Protein AF-A0A9E3WT61-F1 (afdb_monomer)

Foldseek 3Di:
DDDDDDDDPDDDDDPPPDPFDDDLVNVLVQCLVQVQAKKKKKDKDADDPDAAAIEIEGCYDDDADDPRDGYDYDHSVLSNLLSVLCSVVCVSVQWDAPPPPPDADNIFIKIWIDGDPDTTIHTLDDALSSLVSLVSSLVSDDDPNNVSSCSNSVVCVVVNVVRVVVVVVVVD

Radius of gyration: 21.81 Å; Cα contacts (8 Å, |Δi|>4): 245; chains: 1; bounding box: 85×55×49 Å

Solvent-accessible surface area (backbone atoms only — not comparable to full-atom values): 10005 Å² total; per-residue (Å²): 134,82,90,79,90,88,80,84,86,73,87,80,82,87,81,74,86,64,96,78,75,78,49,32,70,54,51,46,49,47,36,62,76,24,44,69,55,26,35,40,37,40,40,73,44,56,88,69,98,61,91,68,53,26,42,36,41,22,44,40,93,62,72,76,57,58,94,51,42,41,47,38,65,42,54,69,72,51,50,51,44,45,48,53,47,36,48,74,72,43,47,49,61,68,31,38,57,63,90,68,76,90,76,79,63,72,50,26,36,37,44,34,41,35,16,75,92,48,49,32,32,26,79,51,43,77,50,66,69,30,51,52,51,50,52,57,56,44,72,55,43,57,71,71,53,26,54,55,46,49,55,42,54,56,73,42,44,72,58,50,56,51,47,56,50,52,55,56,65,74,75,111

pLDDT: mean 88.63, std 17.7, range [32.97, 98.69]

Structure (mmCIF, N/CA/C/O backbone):
data_AF-A0A9E3WT61-F1
#
_entry.id   AF-A0A9E3WT61-F1
#
loop_
_atom_site.group_PDB
_atom_site.id
_atom_site.type_symbol
_atom_site.label_atom_id
_atom_site.label_alt_id
_atom_site.label_comp_id
_atom_site.label_asym_id
_atom_site.label_entity_id
_atom_site.label_seq_id
_atom_site.pdbx_PDB_ins_code
_atom_site.Cartn_x
_atom_site.Cartn_y
_atom_site.Cartn_z
_atom_site.occupancy
_atom_site.B_iso_or_equiv
_atom_site.auth_seq_id
_atom_site.auth_comp_id
_atom_site.auth_asym_id
_atom_site.auth_atom_id
_atom_site.pdbx_PDB_model_num
ATOM 1 N N . MET A 1 1 ? -64.331 -40.122 -18.447 1.00 37.78 1 MET A N 1
ATOM 2 C CA . MET A 1 1 ? -63.471 -40.690 -19.507 1.00 37.78 1 MET A CA 1
ATOM 3 C C . MET A 1 1 ? -62.287 -39.765 -19.715 1.00 37.78 1 MET A C 1
ATOM 5 O O . MET A 1 1 ? -62.522 -38.612 -20.029 1.00 37.78 1 MET A O 1
ATOM 9 N N . LYS A 1 2 ? -61.081 -40.326 -19.546 1.00 41.12 2 LYS A N 1
ATOM 10 C CA . LYS A 1 2 ? -59.752 -39.891 -20.022 1.00 41.12 2 LYS A CA 1
ATOM 11 C C . LYS A 1 2 ? -59.193 -38.568 -19.427 1.00 41.12 2 LYS A C 1
ATOM 13 O O . LYS A 1 2 ? -59.781 -37.524 -19.646 1.00 41.12 2 LYS A O 1
ATOM 18 N N . THR A 1 3 ? -58.199 -38.584 -18.514 1.00 38.03 3 THR A N 1
ATOM 19 C CA . THR A 1 3 ? -56.734 -38.806 -18.751 1.00 38.03 3 THR A CA 1
ATOM 20 C C . THR A 1 3 ? -56.167 -37.586 -19.514 1.00 38.03 3 THR A C 1
ATOM 22 O O . THR A 1 3 ? -56.676 -37.318 -20.589 1.00 38.03 3 THR A O 1
ATOM 25 N N . THR A 1 4 ? -55.171 -36.783 -19.114 1.00 40.88 4 THR A N 1
ATOM 26 C CA . THR A 1 4 ? -54.132 -36.840 -18.072 1.00 40.88 4 THR A CA 1
ATOM 27 C C . THR A 1 4 ? -53.401 -35.484 -17.985 1.00 40.88 4 THR A C 1
ATOM 29 O O . THR A 1 4 ? -53.456 -34.694 -18.919 1.00 40.88 4 THR A O 1
ATOM 32 N N . ALA A 1 5 ? -52.741 -35.284 -16.839 1.00 45.12 5 ALA A N 1
ATOM 33 C CA . ALA A 1 5 ? -51.695 -34.336 -16.426 1.00 45.12 5 ALA A CA 1
ATOM 34 C C . ALA A 1 5 ? -50.646 -33.849 -17.462 1.00 45.12 5 ALA A C 1
ATOM 36 O O . ALA A 1 5 ? -50.596 -34.345 -18.582 1.00 45.12 5 ALA A O 1
ATOM 37 N N . ILE A 1 6 ? -49.720 -33.004 -16.950 1.00 44.56 6 ILE A N 1
ATOM 38 C CA . ILE A 1 6 ? -48.340 -32.652 -17.396 1.00 44.56 6 ILE A CA 1
ATOM 39 C C . ILE A 1 6 ? -48.239 -31.144 -17.755 1.00 44.56 6 ILE A C 1
ATOM 41 O O . ILE A 1 6 ? -49.022 -30.664 -18.556 1.00 44.56 6 ILE A O 1
ATOM 45 N N . ALA A 1 7 ? -47.350 -30.297 -17.218 1.00 45.50 7 ALA A N 1
ATOM 46 C CA . ALA A 1 7 ? -46.146 -30.488 -16.412 1.00 45.50 7 ALA A CA 1
ATOM 47 C C . ALA A 1 7 ? -45.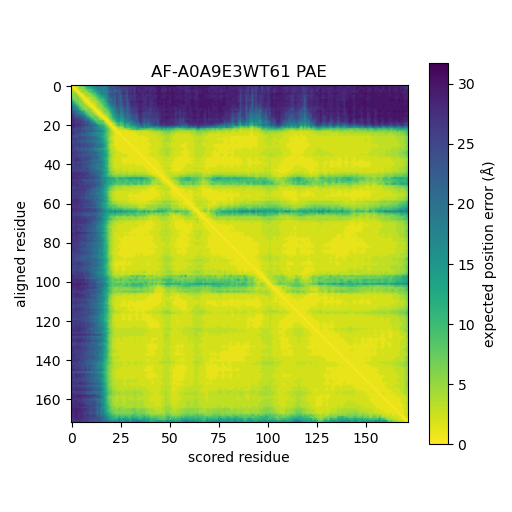972 -29.351 -15.386 1.00 45.50 7 ALA A C 1
ATOM 49 O O . ALA A 1 7 ? -46.018 -28.169 -15.720 1.00 45.50 7 ALA A O 1
ATOM 50 N N . VAL A 1 8 ? -45.667 -29.744 -14.152 1.00 42.84 8 VAL A N 1
ATOM 51 C CA . VAL A 1 8 ? -44.898 -28.958 -13.184 1.00 42.84 8 VAL A CA 1
ATOM 52 C C . VAL A 1 8 ? -43.466 -28.882 -13.716 1.00 42.84 8 VAL A C 1
ATOM 54 O O . VAL A 1 8 ? -42.810 -29.918 -13.827 1.00 42.84 8 VAL A O 1
ATOM 57 N N . LEU A 1 9 ? -42.976 -27.690 -14.072 1.00 42.56 9 LEU A N 1
ATOM 58 C CA . LEU A 1 9 ? -41.564 -27.509 -14.414 1.00 42.56 9 LEU A CA 1
ATOM 59 C C . LEU A 1 9 ? -40.746 -27.358 -13.124 1.00 42.56 9 LEU A C 1
ATOM 61 O O . LEU A 1 9 ? -40.615 -26.291 -12.534 1.00 42.56 9 LEU A O 1
ATOM 65 N N . VAL A 1 10 ? -40.297 -28.528 -12.691 1.00 42.53 10 VAL A N 1
ATOM 66 C CA . VAL A 1 10 ? -39.182 -28.884 -11.814 1.00 42.53 10 VAL A CA 1
ATOM 67 C C . VAL A 1 10 ? -38.116 -27.786 -11.631 1.00 42.53 10 VAL A C 1
ATOM 69 O O . VAL A 1 10 ? -37.464 -27.358 -12.581 1.00 42.53 10 VAL A O 1
ATOM 72 N N . LEU A 1 11 ? -37.909 -27.410 -10.358 1.00 46.44 11 LEU A N 1
ATOM 73 C CA . LEU A 1 11 ? -36.628 -26.971 -9.788 1.00 46.44 11 LEU A CA 1
ATOM 74 C C . LEU A 1 11 ? -35.473 -27.810 -10.352 1.00 46.44 11 LEU A C 1
ATOM 76 O O . LEU A 1 11 ? -35.574 -29.022 -10.253 1.00 46.44 11 LEU A O 1
ATOM 80 N N . LEU A 1 12 ? -34.333 -27.224 -10.726 1.00 37.91 12 LEU A N 1
ATOM 81 C CA . LEU A 1 12 ? -33.020 -27.665 -10.219 1.00 37.91 12 LEU A CA 1
ATOM 82 C C . LEU A 1 12 ? -31.875 -26.798 -10.780 1.00 37.91 12 LEU A C 1
ATOM 84 O O . LEU A 1 12 ? -31.750 -26.615 -11.983 1.00 37.91 12 LEU A O 1
ATOM 88 N N . LEU A 1 13 ? -30.991 -26.398 -9.859 1.00 40.00 13 LEU A N 1
ATOM 89 C CA . LEU A 1 13 ? -29.548 -26.186 -10.037 1.00 40.00 13 LEU A CA 1
ATOM 90 C C . LEU A 1 13 ? -29.062 -25.027 -10.920 1.00 40.00 13 LEU A C 1
ATOM 92 O O . LEU A 1 13 ? -28.782 -25.188 -12.098 1.00 40.00 13 LEU A O 1
ATOM 96 N N . CYS A 1 14 ? -28.693 -23.944 -10.238 1.00 32.97 14 CYS A N 1
ATOM 97 C CA . CYS A 1 14 ? -27.291 -23.516 -10.236 1.00 32.97 14 CYS A CA 1
ATOM 98 C C . CYS A 1 14 ? -26.859 -23.239 -8.787 1.00 32.97 14 CYS A C 1
ATOM 100 O O . CYS A 1 14 ? -26.552 -22.113 -8.413 1.00 32.97 14 CYS A O 1
ATOM 102 N N . VAL A 1 15 ? -26.836 -24.279 -7.944 1.00 45.62 15 VAL A N 1
ATOM 103 C CA . VAL A 1 15 ? -25.903 -24.279 -6.807 1.00 45.62 15 VAL A CA 1
ATOM 104 C C . VAL A 1 15 ? -24.564 -24.709 -7.387 1.00 45.62 15 VAL A C 1
ATOM 106 O O . VAL A 1 15 ? -24.197 -25.881 -7.360 1.00 45.62 15 VAL A O 1
ATOM 109 N N . ALA A 1 16 ? -23.867 -23.749 -7.989 1.00 43.09 16 ALA A N 1
ATOM 110 C CA . ALA A 1 16 ? -22.437 -23.869 -8.181 1.00 43.09 16 ALA A CA 1
ATOM 111 C C . ALA A 1 16 ? -21.805 -23.632 -6.808 1.00 43.09 16 ALA A C 1
ATOM 113 O O . ALA A 1 16 ? -21.719 -22.504 -6.324 1.00 43.09 16 ALA A O 1
ATOM 114 N N . ALA A 1 17 ? -21.422 -24.714 -6.141 1.00 46.66 17 ALA A N 1
ATOM 115 C CA . ALA A 1 17 ? -20.498 -24.627 -5.029 1.00 46.66 17 ALA A CA 1
ATOM 116 C C . ALA A 1 17 ? -19.156 -24.104 -5.568 1.00 46.66 17 ALA A C 1
ATOM 118 O O . ALA A 1 17 ? -18.384 -24.860 -6.150 1.00 46.66 17 ALA A O 1
ATOM 119 N N . ALA A 1 18 ? -18.888 -22.812 -5.381 1.00 38.34 18 ALA A N 1
ATOM 120 C CA . ALA A 1 18 ? -17.564 -22.232 -5.551 1.00 38.34 18 ALA A CA 1
ATOM 121 C C . ALA A 1 18 ? -17.079 -21.745 -4.185 1.00 38.34 18 ALA A C 1
ATOM 123 O O . ALA A 1 18 ? -17.350 -20.627 -3.753 1.00 38.34 18 ALA A O 1
ATOM 124 N N . TRP A 1 19 ? -16.344 -22.594 -3.472 1.00 46.91 19 TRP A N 1
ATOM 125 C CA . TRP A 1 19 ? -15.408 -22.098 -2.469 1.00 46.91 19 TRP A CA 1
ATOM 126 C C . TRP A 1 19 ? -14.288 -21.362 -3.220 1.00 46.91 19 TRP A C 1
ATOM 128 O O . TRP A 1 19 ? -13.284 -21.976 -3.569 1.00 46.91 19 TRP A O 1
ATOM 138 N N . GLY A 1 20 ? -14.465 -20.073 -3.532 1.00 48.91 20 GLY A N 1
ATOM 139 C CA . GLY A 1 20 ? -13.476 -19.362 -4.353 1.00 48.91 20 GLY A CA 1
ATOM 140 C C . GLY A 1 20 ? -13.680 -17.868 -4.597 1.00 48.91 20 GLY A C 1
ATOM 141 O O . GLY A 1 20 ? -12.711 -17.135 -4.436 1.00 48.91 20 GLY A O 1
ATOM 142 N N . ASP A 1 21 ? -14.892 -17.399 -4.902 1.00 57.12 21 ASP A N 1
ATOM 143 C CA . ASP A 1 21 ? -15.065 -16.081 -5.540 1.00 57.12 21 ASP A CA 1
ATOM 144 C C . ASP A 1 21 ? -15.961 -15.129 -4.737 1.00 57.12 21 ASP A C 1
ATOM 146 O O . ASP A 1 21 ? -17.101 -14.848 -5.105 1.00 57.12 21 ASP A O 1
ATOM 150 N N . GLU A 1 22 ? -15.450 -14.589 -3.628 1.00 76.44 22 GLU A N 1
ATOM 151 C CA . GLU A 1 22 ? -16.021 -13.334 -3.125 1.00 76.44 22 GLU A CA 1
ATOM 152 C C . GLU A 1 22 ? -15.725 -12.229 -4.140 1.00 76.44 22 GLU A C 1
ATOM 154 O O . GLU A 1 22 ? -14.551 -11.950 -4.405 1.00 76.44 22 GLU A O 1
ATOM 159 N N . SER A 1 23 ? -16.771 -11.606 -4.691 1.00 87.38 23 SER A N 1
ATOM 160 C CA . SER A 1 23 ? -16.625 -10.502 -5.647 1.00 87.38 23 SER A CA 1
ATOM 161 C C . SER A 1 23 ? -15.947 -9.287 -5.003 1.00 87.38 23 SER A C 1
ATOM 163 O O . SER A 1 23 ? -16.043 -9.103 -3.783 1.00 87.38 23 SER A O 1
ATOM 165 N N . ALA A 1 24 ? -15.308 -8.408 -5.790 1.00 89.81 24 ALA A N 1
ATOM 166 C CA . ALA A 1 24 ? -14.735 -7.171 -5.246 1.00 89.81 24 ALA A CA 1
ATOM 167 C C . ALA A 1 24 ? -15.739 -6.352 -4.428 1.00 89.81 24 ALA A C 1
ATOM 169 O O . ALA A 1 24 ? -15.368 -5.815 -3.388 1.00 89.81 24 ALA A O 1
ATOM 170 N N . ASP A 1 25 ? -17.014 -6.313 -4.822 1.00 92.69 25 ASP A N 1
ATOM 171 C CA . ASP A 1 25 ? -18.061 -5.628 -4.056 1.00 92.69 25 ASP A CA 1
ATOM 172 C C . ASP A 1 25 ? -18.265 -6.232 -2.663 1.00 92.69 25 ASP A C 1
ATOM 174 O O . ASP A 1 25 ? -18.459 -5.505 -1.686 1.00 92.69 25 ASP A O 1
ATOM 178 N N . GLN A 1 26 ? -18.233 -7.564 -2.547 1.00 94.56 26 GLN A N 1
ATOM 179 C CA . GLN A 1 26 ? -18.330 -8.243 -1.254 1.00 94.56 26 GLN A CA 1
ATOM 180 C C . GLN A 1 26 ? -17.107 -7.942 -0.390 1.00 94.56 26 GLN A C 1
ATOM 182 O O . GLN A 1 26 ? -17.272 -7.547 0.765 1.00 94.56 26 GLN A O 1
ATOM 187 N N . ARG A 1 27 ? -15.903 -8.017 -0.967 1.00 96.38 27 ARG A N 1
ATOM 188 C CA . ARG A 1 27 ? -14.653 -7.680 -0.270 1.00 96.38 27 ARG A CA 1
ATOM 189 C C . ARG A 1 27 ? -14.647 -6.222 0.187 1.00 96.38 27 ARG A C 1
ATOM 191 O O . ARG A 1 27 ? -14.370 -5.938 1.346 1.00 96.38 27 ARG A O 1
ATOM 198 N N . ALA A 1 28 ? -15.042 -5.290 -0.676 1.00 97.56 28 ALA A N 1
ATOM 199 C CA . ALA A 1 28 ? -15.114 -3.871 -0.345 1.00 97.56 28 ALA A CA 1
ATOM 200 C C . ALA A 1 28 ? -16.149 -3.592 0.758 1.00 97.56 28 ALA A C 1
ATOM 202 O O . ALA A 1 28 ? -15.917 -2.752 1.626 1.00 97.56 28 ALA A O 1
ATOM 203 N N . ARG A 1 29 ? -17.296 -4.288 0.760 1.00 97.69 29 ARG A N 1
ATOM 204 C CA . ARG A 1 29 ? -18.264 -4.216 1.870 1.00 97.69 29 ARG A CA 1
ATOM 205 C C . ARG A 1 29 ? -17.675 -4.760 3.172 1.00 97.69 29 ARG A C 1
ATOM 207 O O . ARG A 1 29 ? -17.838 -4.112 4.201 1.00 97.69 29 ARG A O 1
ATOM 214 N N . ALA A 1 30 ? -16.963 -5.887 3.128 1.00 97.00 30 ALA A N 1
ATOM 215 C CA . ALA A 1 30 ? -16.306 -6.468 4.298 1.00 97.00 30 ALA A CA 1
ATOM 216 C C . ALA A 1 30 ? -15.226 -5.538 4.880 1.00 97.00 30 ALA A C 1
ATOM 218 O O . ALA A 1 30 ? -15.173 -5.357 6.097 1.00 97.00 30 ALA A O 1
ATOM 219 N N . LEU A 1 31 ? -14.433 -4.879 4.026 1.00 98.19 31 LEU A N 1
ATOM 220 C CA . LEU A 1 31 ? -13.458 -3.868 4.451 1.00 98.19 31 LEU A CA 1
ATOM 221 C C . LEU A 1 31 ? -14.138 -2.682 5.145 1.00 98.19 31 LEU A C 1
ATOM 223 O O . LEU A 1 31 ? -13.717 -2.291 6.228 1.00 98.19 31 LEU A O 1
ATOM 227 N N . ARG A 1 32 ? -15.220 -2.136 4.566 1.00 98.50 32 ARG A N 1
ATOM 228 C CA . ARG A 1 32 ? -15.965 -1.016 5.175 1.00 98.50 32 ARG A CA 1
ATOM 229 C C . ARG A 1 32 ? -16.618 -1.408 6.502 1.00 98.50 32 ARG A C 1
ATOM 231 O O . ARG A 1 32 ? -16.597 -0.620 7.440 1.00 98.50 32 ARG A O 1
ATOM 238 N N . ALA A 1 33 ? -17.149 -2.626 6.608 1.00 98.19 33 ALA A N 1
ATOM 239 C CA . ALA A 1 33 ? -17.726 -3.137 7.853 1.00 98.19 33 ALA A CA 1
ATOM 240 C C . ALA A 1 33 ? -16.684 -3.279 8.978 1.00 98.19 33 ALA A C 1
ATOM 242 O O . ALA A 1 33 ? -17.026 -3.157 10.151 1.00 98.19 33 ALA A O 1
ATOM 243 N N . ASN A 1 34 ? -15.413 -3.488 8.621 1.00 98.19 34 ASN A N 1
ATOM 244 C CA . ASN A 1 34 ? -14.304 -3.689 9.553 1.00 98.19 34 ASN A CA 1
ATOM 245 C C . ASN A 1 34 ? -13.262 -2.558 9.491 1.00 98.19 34 ASN A C 1
ATOM 247 O O . ASN A 1 34 ? -12.095 -2.773 9.828 1.00 98.19 34 ASN A O 1
ATOM 251 N N . VAL A 1 35 ? -13.680 -1.345 9.104 1.00 98.31 35 VAL A N 1
ATOM 252 C CA . VAL A 1 35 ? -12.797 -0.199 8.805 1.00 98.31 35 VAL A CA 1
ATOM 253 C C . VAL A 1 35 ? -11.803 0.122 9.927 1.00 98.31 35 VAL A C 1
ATOM 255 O O . VAL A 1 35 ? -10.665 0.488 9.665 1.00 98.31 35 VAL A O 1
ATOM 258 N N . LYS A 1 36 ? -12.189 -0.098 11.189 1.00 97.94 36 LYS A N 1
ATOM 259 C CA . LYS A 1 36 ? -11.346 0.163 12.369 1.00 97.94 36 LYS A CA 1
ATOM 260 C C . LYS A 1 36 ? -10.157 -0.786 12.509 1.00 97.94 36 LYS A C 1
ATOM 262 O O . LYS A 1 36 ? -9.195 -0.439 13.173 1.00 97.94 36 LYS A O 1
ATOM 267 N N . THR A 1 37 ? -10.236 -1.961 11.891 1.00 98.31 37 THR A N 1
ATOM 268 C CA . THR A 1 37 ? -9.168 -2.977 11.865 1.00 98.31 37 THR A CA 1
ATOM 269 C C . THR A 1 37 ? -8.423 -2.987 10.531 1.00 98.31 37 THR A C 1
ATOM 271 O O . THR A 1 37 ? -7.635 -3.891 10.263 1.00 98.31 37 THR A O 1
ATOM 274 N N . PHE A 1 38 ? -8.704 -2.009 9.664 1.00 98.69 38 PHE A N 1
ATOM 275 C CA . PHE A 1 38 ? -8.129 -1.958 8.333 1.00 98.69 38 PHE A CA 1
ATOM 276 C C . PHE A 1 38 ? -6.609 -1.820 8.387 1.00 98.69 38 PHE A C 1
ATOM 278 O O . PHE A 1 38 ? -6.062 -0.971 9.101 1.00 98.69 38 PHE A O 1
ATOM 285 N N . ARG A 1 39 ? -5.941 -2.605 7.544 1.00 98.62 39 ARG A N 1
ATOM 286 C CA . ARG A 1 39 ? -4.520 -2.491 7.259 1.00 98.62 39 ARG A CA 1
ATOM 287 C C . ARG A 1 39 ? -4.245 -2.700 5.776 1.00 98.62 39 ARG A C 1
ATOM 289 O O . ARG A 1 39 ? -4.770 -3.625 5.162 1.00 98.62 39 ARG A O 1
ATOM 296 N N . LEU A 1 40 ? -3.372 -1.863 5.227 1.00 98.69 40 LEU A N 1
ATOM 297 C CA . LEU A 1 40 ? -2.792 -2.017 3.897 1.00 98.69 40 LEU A CA 1
ATOM 298 C C . LEU A 1 40 ? -1.275 -2.109 4.030 1.00 98.69 40 LEU A C 1
ATOM 300 O O . LEU A 1 40 ? -0.660 -1.253 4.662 1.00 98.69 40 LEU A O 1
ATOM 304 N N . GLU A 1 41 ? -0.673 -3.125 3.426 1.00 98.38 41 GLU A N 1
ATOM 305 C CA . GLU A 1 41 ? 0.774 -3.335 3.401 1.00 98.38 41 GLU A CA 1
ATOM 306 C C . GLU A 1 41 ? 1.272 -3.386 1.956 1.00 98.38 41 GLU A C 1
ATOM 308 O O . GLU A 1 41 ? 0.753 -4.135 1.130 1.00 98.38 41 GLU A O 1
ATOM 313 N N . LEU A 1 42 ? 2.304 -2.599 1.665 1.00 98.31 42 LEU A N 1
ATOM 314 C CA . LEU A 1 42 ? 3.100 -2.666 0.449 1.00 98.31 42 LEU A CA 1
ATOM 315 C C . LEU A 1 42 ? 4.492 -3.163 0.808 1.00 98.31 42 LEU A C 1
ATOM 317 O O . LEU A 1 42 ? 5.238 -2.476 1.511 1.00 98.31 42 LEU A O 1
ATOM 321 N N . ALA A 1 43 ? 4.847 -4.339 0.305 1.00 96.62 43 ALA A N 1
ATOM 322 C CA . ALA A 1 43 ? 6.140 -4.957 0.564 1.00 96.62 43 ALA A CA 1
ATOM 323 C C . ALA A 1 43 ? 6.814 -5.372 -0.742 1.00 96.62 43 ALA A C 1
ATOM 325 O O . ALA A 1 43 ? 6.203 -6.031 -1.584 1.00 96.62 43 ALA A O 1
ATOM 326 N N . TYR A 1 44 ? 8.081 -4.989 -0.904 1.00 96.06 44 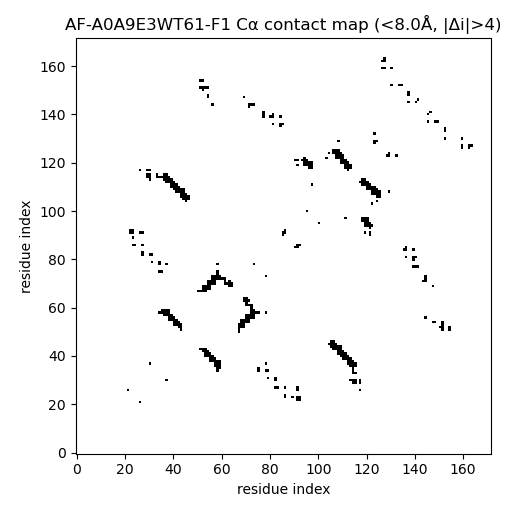TYR A N 1
ATOM 327 C CA . TYR A 1 44 ? 8.899 -5.475 -2.009 1.00 96.06 44 TYR A CA 1
ATOM 328 C C . TYR A 1 44 ? 9.294 -6.933 -1.768 1.00 96.06 44 TYR A C 1
ATOM 330 O O . TYR A 1 44 ? 9.721 -7.303 -0.672 1.00 96.06 44 TYR A O 1
ATOM 338 N N . HIS A 1 45 ? 9.192 -7.737 -2.817 1.00 94.31 45 HIS A N 1
ATOM 339 C CA . HIS A 1 45 ? 9.678 -9.101 -2.882 1.00 94.31 45 HIS A CA 1
ATOM 340 C C . HIS A 1 45 ? 10.652 -9.233 -4.052 1.00 94.31 45 HIS A C 1
ATOM 342 O O . HIS A 1 45 ? 10.283 -8.966 -5.194 1.00 94.31 45 HIS A O 1
ATOM 348 N N . GLY A 1 46 ? 11.875 -9.672 -3.765 1.00 92.94 46 GLY A N 1
ATOM 349 C CA . GLY A 1 46 ? 12.899 -9.957 -4.762 1.00 92.94 46 GLY A CA 1
ATOM 350 C C . GLY A 1 46 ? 14.312 -9.749 -4.236 1.00 92.94 46 GLY A C 1
ATOM 351 O O . GLY A 1 46 ? 14.513 -9.278 -3.113 1.00 92.94 46 GLY A O 1
ATOM 352 N N . ASP A 1 47 ? 15.295 -10.081 -5.070 1.00 90.44 47 ASP A N 1
ATOM 353 C CA . ASP A 1 47 ? 16.701 -9.798 -4.778 1.00 90.44 47 ASP A CA 1
ATOM 354 C C . ASP A 1 47 ? 16.901 -8.279 -4.659 1.00 90.44 47 ASP A C 1
ATOM 356 O O . ASP A 1 47 ? 16.342 -7.502 -5.444 1.00 90.44 47 ASP A O 1
ATOM 360 N N . GLN A 1 48 ? 17.691 -7.843 -3.678 1.00 85.50 48 GLN A N 1
ATOM 361 C CA . GLN A 1 48 ? 18.018 -6.432 -3.508 1.00 85.50 48 GLN A CA 1
ATOM 362 C C . GLN A 1 48 ? 19.418 -6.238 -2.921 1.00 85.50 48 GLN A C 1
ATOM 364 O O . GLN A 1 48 ? 19.731 -6.743 -1.847 1.00 85.50 48 GLN A O 1
ATOM 369 N N . ASP A 1 49 ? 20.233 -5.423 -3.593 1.00 81.75 49 ASP A N 1
ATOM 370 C CA . ASP A 1 49 ? 21.516 -4.955 -3.048 1.00 81.75 49 ASP A CA 1
ATOM 371 C C . ASP A 1 49 ? 21.320 -3.817 -2.033 1.00 81.75 49 ASP A C 1
ATOM 373 O O . ASP A 1 49 ? 22.188 -3.522 -1.212 1.00 81.75 49 ASP A O 1
ATOM 377 N N . LYS A 1 50 ? 20.173 -3.128 -2.107 1.00 83.19 50 LYS A N 1
ATOM 378 C CA . LYS A 1 50 ? 19.782 -2.029 -1.218 1.00 83.19 50 LYS A CA 1
ATOM 379 C C . LYS A 1 50 ? 18.299 -2.145 -0.877 1.00 83.19 50 LYS A C 1
ATOM 381 O O . LYS A 1 50 ? 17.527 -2.451 -1.779 1.00 83.19 50 LYS A O 1
ATOM 386 N N . PRO A 1 51 ? 17.881 -1.808 0.353 1.00 85.19 51 PRO A N 1
ATOM 387 C CA . PRO A 1 51 ? 16.487 -1.938 0.751 1.00 85.19 51 PRO A CA 1
ATOM 388 C C . PRO A 1 51 ? 15.568 -1.048 -0.096 1.00 85.19 51 PRO A C 1
ATOM 390 O O . PRO A 1 51 ? 15.836 0.146 -0.293 1.00 85.19 51 PRO A O 1
ATOM 393 N N . PHE A 1 52 ? 14.479 -1.637 -0.583 1.00 92.00 52 PHE A N 1
ATOM 394 C CA . PHE A 1 52 ? 13.290 -0.912 -1.016 1.00 92.00 52 PHE A CA 1
ATOM 395 C C . PHE A 1 52 ? 12.404 -0.575 0.186 1.00 92.00 52 PHE A C 1
ATOM 397 O O . PHE A 1 52 ? 12.395 -1.295 1.185 1.00 92.00 52 PHE A O 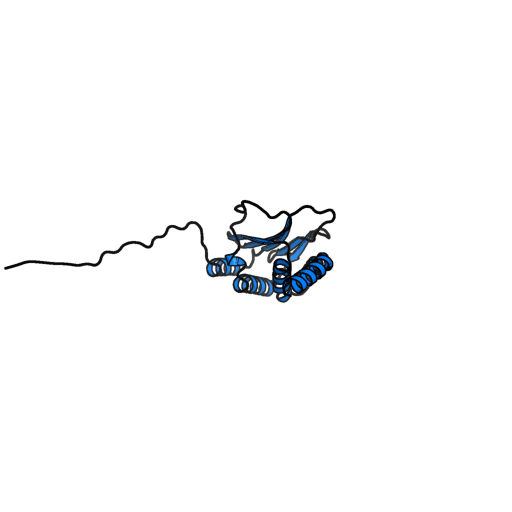1
ATOM 404 N N . TYR A 1 53 ? 11.659 0.528 0.088 1.00 94.69 53 TYR A N 1
ATOM 405 C CA . TYR A 1 53 ? 10.722 0.905 1.140 1.00 94.69 53 TYR A CA 1
ATOM 406 C C . TYR A 1 53 ? 9.547 -0.070 1.192 1.00 94.69 53 TYR A C 1
ATOM 408 O O . TYR A 1 53 ? 8.995 -0.452 0.155 1.00 94.69 53 TYR A O 1
ATOM 416 N N . GLN A 1 54 ? 9.156 -0.410 2.414 1.00 96.19 54 GLN A N 1
ATOM 417 C CA . GLN A 1 54 ? 7.877 -1.019 2.745 1.00 96.19 54 GLN A CA 1
ATOM 418 C C . GLN A 1 54 ? 6.981 0.040 3.384 1.00 96.19 54 GLN A C 1
ATOM 420 O O . GLN A 1 54 ? 7.468 0.942 4.074 1.00 96.19 54 GLN A O 1
ATOM 425 N N . LEU A 1 55 ? 5.676 -0.069 3.160 1.00 97.69 55 LEU A N 1
ATOM 426 C CA . LEU A 1 55 ? 4.690 0.850 3.714 1.00 97.69 55 LEU A CA 1
ATOM 427 C C . LEU A 1 55 ? 3.533 0.068 4.328 1.00 97.69 55 LEU A C 1
ATOM 429 O O . LEU A 1 55 ? 2.893 -0.723 3.645 1.00 97.69 55 LEU A O 1
ATOM 433 N N . THR A 1 56 ? 3.230 0.340 5.591 1.00 98.50 56 THR A N 1
ATOM 434 C CA . THR A 1 56 ? 2.015 -0.120 6.265 1.00 98.50 56 THR A CA 1
ATOM 435 C C . THR A 1 56 ? 1.149 1.082 6.615 1.00 98.50 56 THR A C 1
ATOM 437 O O . THR A 1 56 ? 1.596 1.981 7.330 1.00 98.50 56 THR A O 1
ATOM 440 N N . LEU A 1 57 ? -0.097 1.074 6.153 1.00 98.50 57 LEU A N 1
ATOM 441 C CA . LEU A 1 57 ? -1.145 2.007 6.553 1.00 98.50 57 LEU A CA 1
ATOM 442 C C . LEU A 1 57 ? -2.128 1.260 7.457 1.00 98.50 57 LEU A C 1
ATOM 444 O O . LEU A 1 57 ? -2.571 0.171 7.096 1.00 98.50 57 LEU A O 1
ATOM 448 N N . SER A 1 58 ? -2.448 1.807 8.627 1.00 98.50 58 SER A N 1
ATOM 449 C CA . SER A 1 58 ? -3.271 1.128 9.637 1.00 98.50 58 SER A CA 1
ATOM 450 C C . SER A 1 58 ? -4.305 2.076 10.230 1.00 98.50 58 SER A C 1
ATOM 452 O O . SER A 1 58 ? -3.947 3.172 10.649 1.00 98.50 58 SER A O 1
ATOM 454 N N . ALA A 1 59 ? -5.567 1.655 10.309 1.00 98.06 59 ALA A N 1
ATOM 455 C CA . ALA A 1 59 ? -6.588 2.389 11.062 1.00 98.06 59 ALA A CA 1
ATOM 456 C C . ALA A 1 59 ? -6.352 2.278 12.582 1.00 98.06 59 ALA A C 1
ATOM 458 O O . ALA A 1 59 ? -6.596 3.217 13.344 1.00 98.06 59 ALA A O 1
ATOM 459 N N . GLU A 1 60 ? -5.813 1.141 13.031 1.00 97.12 60 GLU A N 1
ATOM 460 C CA . GLU A 1 60 ? -5.406 0.946 14.421 1.00 97.12 60 GLU A CA 1
ATOM 461 C C . GLU A 1 60 ? -4.099 1.685 14.738 1.00 97.12 60 GLU A C 1
ATOM 463 O O . GLU A 1 60 ? -3.224 1.779 13.864 1.00 97.12 60 GLU A O 1
ATOM 468 N N . PRO A 1 61 ? -3.909 2.130 15.997 1.00 96.50 61 PRO A N 1
ATOM 469 C CA . PRO A 1 61 ? -2.638 2.667 16.457 1.00 96.50 61 PRO A CA 1
ATOM 470 C C . PRO A 1 61 ? -1.485 1.711 16.164 1.00 96.50 61 PRO A C 1
ATOM 472 O O . PRO A 1 61 ? -1.478 0.555 16.593 1.00 96.50 61 PRO A O 1
ATOM 475 N N . ILE A 1 62 ? -0.478 2.213 15.455 1.00 95.50 62 ILE A N 1
ATOM 476 C CA . ILE A 1 62 ? 0.705 1.443 15.088 1.00 95.50 62 ILE A CA 1
ATOM 477 C C . ILE A 1 62 ? 1.955 2.165 15.566 1.00 95.50 62 ILE A C 1
ATOM 479 O O . ILE A 1 62 ? 2.067 3.388 15.488 1.00 95.50 62 ILE A O 1
ATOM 483 N N . LYS A 1 63 ? 2.914 1.402 16.093 1.00 92.06 63 LYS A N 1
ATOM 484 C CA . LYS A 1 63 ? 4.202 1.971 16.482 1.00 92.06 63 LYS A CA 1
ATOM 485 C C . LYS A 1 63 ? 4.981 2.367 15.224 1.00 92.06 63 LYS A C 1
ATOM 487 O O . LYS A 1 63 ? 5.011 1.571 14.275 1.00 92.06 63 LYS A O 1
ATOM 492 N N . PRO A 1 64 ? 5.657 3.528 15.239 1.00 84.25 64 PRO A N 1
ATOM 493 C CA . PRO A 1 64 ? 6.649 3.856 14.232 1.00 84.25 64 PRO A CA 1
ATOM 494 C C . PRO A 1 64 ? 7.678 2.733 14.102 1.00 84.25 64 PRO A C 1
ATOM 496 O O . PRO A 1 64 ? 7.946 1.986 15.046 1.00 84.25 64 PRO A O 1
ATOM 499 N N . SER A 1 65 ? 8.236 2.617 12.910 1.00 87.69 65 SER A N 1
ATOM 500 C CA . SER A 1 65 ? 9.170 1.564 12.536 1.00 87.69 65 SER A CA 1
ATOM 501 C C . SER A 1 65 ? 10.445 2.187 11.959 1.00 87.69 65 SER A C 1
ATOM 503 O O . SER A 1 65 ? 10.596 3.411 11.972 1.00 87.69 65 SER A O 1
ATOM 505 N N . ASP A 1 66 ? 11.401 1.360 11.544 1.00 87.81 66 ASP A N 1
ATOM 506 C CA . ASP A 1 66 ? 12.670 1.818 10.990 1.00 87.81 66 ASP A CA 1
ATOM 507 C C . ASP A 1 66 ? 12.495 2.647 9.700 1.00 87.81 66 ASP A C 1
ATOM 509 O O . ASP A 1 66 ? 11.410 2.759 9.123 1.00 87.81 66 ASP A O 1
ATOM 513 N N . ALA A 1 67 ? 13.593 3.250 9.239 1.00 86.44 67 ALA A N 1
ATOM 514 C CA . ALA A 1 67 ? 13.573 4.158 8.098 1.00 86.44 67 ALA A CA 1
ATOM 515 C C . ALA A 1 67 ? 13.057 3.512 6.800 1.00 86.44 67 ALA A C 1
ATOM 517 O O . ALA A 1 67 ? 12.479 4.228 5.985 1.00 86.44 67 ALA A O 1
ATOM 518 N N . PHE A 1 68 ? 13.241 2.203 6.606 1.00 89.62 68 PHE A N 1
ATOM 519 C CA . PHE A 1 68 ? 12.877 1.474 5.388 1.00 89.62 68 PHE A CA 1
ATOM 520 C C . PHE A 1 68 ? 11.525 0.763 5.487 1.00 89.62 68 PHE A C 1
ATOM 522 O O . PHE A 1 68 ? 10.927 0.462 4.457 1.00 89.62 68 PHE A O 1
ATOM 529 N N . SER A 1 69 ? 11.009 0.566 6.696 1.00 92.69 69 SER A N 1
ATOM 530 C CA . SER A 1 69 ? 9.689 -0.010 6.950 1.00 92.69 69 SER A CA 1
ATOM 531 C C . SER A 1 69 ? 8.765 1.064 7.519 1.00 92.69 69 SER A C 1
ATOM 533 O O . SER A 1 69 ? 8.620 1.206 8.729 1.00 92.69 69 SER A O 1
ATOM 535 N N . ARG A 1 70 ? 8.142 1.872 6.663 1.00 94.69 70 ARG A N 1
ATOM 536 C CA . ARG A 1 70 ? 7.304 3.000 7.092 1.00 94.69 70 ARG A CA 1
ATOM 537 C C . ARG A 1 70 ? 5.958 2.486 7.599 1.00 94.69 70 ARG A C 1
ATOM 539 O O . ARG A 1 70 ? 5.287 1.725 6.910 1.00 94.69 70 ARG A O 1
ATOM 546 N N . ARG A 1 71 ? 5.544 2.913 8.790 1.00 97.50 71 ARG A N 1
ATOM 547 C CA . ARG A 1 71 ? 4.247 2.560 9.383 1.00 97.50 71 ARG A CA 1
ATOM 548 C C . ARG A 1 71 ? 3.519 3.832 9.767 1.00 97.50 71 ARG A C 1
ATOM 550 O O . ARG A 1 71 ? 4.066 4.622 10.528 1.00 97.50 71 ARG A O 1
ATOM 557 N N . VAL A 1 72 ? 2.321 4.016 9.230 1.00 97.19 72 VAL A N 1
ATOM 558 C CA . VAL A 1 72 ? 1.534 5.237 9.399 1.00 97.19 72 VAL A CA 1
ATOM 559 C C . VAL A 1 72 ? 0.137 4.864 9.868 1.00 97.19 72 VAL A C 1
ATOM 561 O O . VAL A 1 72 ? -0.522 4.011 9.268 1.00 97.19 72 VAL A O 1
ATOM 564 N N . GLN A 1 73 ? -0.307 5.505 10.946 1.00 98.00 73 GLN A N 1
ATOM 565 C CA . GLN A 1 73 ? -1.704 5.438 11.346 1.00 98.00 73 GLN A CA 1
ATOM 566 C C . GLN A 1 73 ? -2.523 6.387 10.465 1.00 98.00 73 GLN A C 1
ATOM 568 O O . GLN A 1 73 ? -2.133 7.535 10.259 1.00 98.00 73 GLN A O 1
ATOM 573 N N . ILE A 1 74 ? -3.653 5.910 9.959 1.00 98.31 74 ILE A N 1
ATOM 574 C CA . ILE A 1 74 ? -4.583 6.676 9.130 1.00 98.31 74 ILE A CA 1
ATOM 575 C C . ILE A 1 74 ? -5.944 6.763 9.818 1.00 98.31 74 ILE A C 1
ATOM 577 O O . ILE A 1 74 ? -6.286 5.924 10.650 1.00 98.31 74 ILE A O 1
ATOM 581 N N . ASP A 1 75 ? -6.711 7.797 9.491 1.00 98.00 75 ASP A N 1
ATOM 582 C CA . ASP A 1 75 ? -8.062 7.961 10.015 1.00 98.00 75 ASP A CA 1
ATOM 583 C C . ASP A 1 75 ? -9.104 7.205 9.175 1.00 98.00 75 ASP A C 1
ATOM 585 O O . ASP A 1 75 ? -8.825 6.645 8.107 1.00 98.00 75 ASP A O 1
ATOM 589 N N . GLU A 1 76 ? -10.329 7.150 9.691 1.00 98.31 76 GLU A N 1
ATOM 590 C CA . GLU A 1 76 ? -11.440 6.459 9.039 1.00 98.31 76 GLU A CA 1
ATOM 591 C C . GLU A 1 76 ? -11.795 7.060 7.661 1.00 98.31 76 GLU A C 1
ATOM 593 O O . GLU A 1 76 ? -11.894 6.283 6.708 1.00 98.31 76 GLU A O 1
ATOM 598 N N . PRO A 1 77 ? -11.908 8.396 7.475 1.00 98.44 77 PRO A N 1
ATOM 599 C CA . PRO A 1 77 ? -12.138 8.980 6.152 1.00 98.44 77 PRO A CA 1
ATOM 600 C C . PRO A 1 77 ? -11.089 8.584 5.108 1.00 98.44 77 PRO A C 1
ATOM 602 O O . PRO A 1 77 ? -11.446 8.201 3.991 1.00 98.44 77 PRO A O 1
ATOM 605 N N . GLN A 1 78 ? -9.799 8.630 5.455 1.00 98.50 78 GLN A N 1
ATOM 606 C CA . GLN A 1 78 ? -8.735 8.222 4.539 1.00 98.50 78 GLN A CA 1
ATOM 607 C C . GLN A 1 78 ? -8.779 6.715 4.259 1.00 98.50 78 GLN A C 1
ATOM 609 O O . GLN A 1 78 ? -8.585 6.294 3.119 1.00 98.50 78 GLN A O 1
ATOM 614 N N . THR A 1 79 ? -9.098 5.902 5.268 1.00 98.69 79 THR A N 1
ATOM 615 C CA . THR A 1 79 ? -9.291 4.456 5.104 1.00 98.69 79 THR A CA 1
ATOM 616 C C . THR A 1 79 ? -10.395 4.148 4.090 1.00 98.69 79 THR A C 1
ATOM 618 O O . THR A 1 79 ? -10.200 3.337 3.183 1.00 98.69 79 THR A O 1
ATOM 621 N N . LEU A 1 80 ? -11.541 4.826 4.191 1.00 98.56 80 LEU A N 1
ATOM 622 C CA . LEU A 1 80 ? -12.650 4.664 3.250 1.00 98.56 80 LEU A CA 1
ATOM 623 C C . LEU A 1 80 ? -12.253 5.074 1.825 1.00 98.56 80 LEU A C 1
ATOM 625 O O . LEU A 1 80 ? -12.544 4.338 0.884 1.00 98.56 80 LEU A O 1
ATOM 629 N N . ALA A 1 81 ? -11.516 6.178 1.667 1.00 98.62 81 ALA A N 1
ATOM 630 C CA . ALA A 1 81 ? -11.018 6.618 0.363 1.00 98.62 81 ALA A CA 1
ATOM 631 C C . ALA A 1 81 ? -10.075 5.588 -0.290 1.00 98.62 81 ALA A C 1
ATOM 633 O O . ALA A 1 81 ? -10.138 5.364 -1.501 1.00 98.62 81 ALA A O 1
ATOM 634 N N . ILE A 1 82 ? -9.232 4.922 0.507 1.00 98.69 82 ILE A N 1
ATOM 635 C CA . ILE A 1 82 ? -8.386 3.818 0.036 1.00 98.69 82 ILE A CA 1
ATOM 636 C C . ILE A 1 82 ? -9.251 2.639 -0.420 1.00 98.69 82 ILE A C 1
ATOM 638 O O . ILE A 1 82 ? -9.048 2.131 -1.520 1.00 98.69 82 ILE A O 1
ATOM 642 N N . ILE A 1 83 ? -10.233 2.214 0.381 1.00 98.62 83 ILE A N 1
ATOM 643 C CA . ILE A 1 83 ? -11.121 1.094 0.024 1.00 98.62 83 ILE A CA 1
ATOM 644 C C . ILE A 1 83 ? -11.870 1.385 -1.284 1.00 98.62 83 ILE A C 1
ATOM 646 O O . ILE A 1 83 ? -11.939 0.520 -2.161 1.00 98.62 83 ILE A O 1
ATOM 650 N N . ASP A 1 84 ? -12.392 2.602 -1.443 1.00 98.31 84 ASP A N 1
ATOM 651 C CA . ASP A 1 84 ? -13.079 3.035 -2.662 1.00 98.31 84 ASP A CA 1
ATOM 652 C C . ASP A 1 84 ? -12.147 2.998 -3.879 1.00 98.31 84 ASP A C 1
ATOM 654 O O . ASP A 1 84 ? -12.530 2.514 -4.948 1.00 98.31 84 ASP A O 1
ATOM 658 N N . HIS A 1 85 ? -10.902 3.456 -3.714 1.00 98.44 85 HIS A N 1
ATOM 659 C CA . HIS A 1 85 ? -9.890 3.375 -4.761 1.00 98.44 85 HIS A CA 1
ATOM 660 C C . HIS A 1 85 ? -9.593 1.925 -5.164 1.00 98.44 85 HIS A C 1
ATOM 662 O O . HIS A 1 85 ? -9.584 1.616 -6.356 1.00 98.44 85 HIS A O 1
ATOM 668 N N . LEU A 1 86 ? -9.380 1.033 -4.191 1.00 98.31 86 LEU A N 1
ATOM 669 C CA . LEU A 1 86 ? -9.073 -0.381 -4.431 1.00 98.31 86 LEU A CA 1
ATOM 670 C C . LEU A 1 86 ? -10.215 -1.117 -5.141 1.00 98.31 86 LEU A C 1
ATOM 672 O O . LEU A 1 86 ? -9.966 -1.955 -6.009 1.00 98.31 86 LEU A O 1
ATOM 676 N N . ALA A 1 87 ? -11.463 -0.795 -4.796 1.00 96.69 87 ALA A N 1
ATOM 677 C CA . ALA A 1 87 ? -12.628 -1.328 -5.491 1.00 96.69 87 ALA A CA 1
ATOM 678 C C . ALA A 1 87 ? -12.681 -0.821 -6.941 1.00 96.69 87 ALA A C 1
ATOM 680 O O . ALA A 1 87 ? -12.802 -1.607 -7.876 1.00 96.69 87 ALA A O 1
ATOM 681 N N . LYS A 1 88 ? -12.516 0.491 -7.151 1.00 96.75 88 LYS A N 1
ATOM 682 C CA . LYS A 1 88 ? -12.596 1.110 -8.482 1.00 96.75 88 LYS A CA 1
ATOM 683 C C . LYS A 1 88 ? -11.464 0.686 -9.423 1.00 96.75 88 LYS A C 1
ATOM 685 O O . LYS A 1 88 ? -11.672 0.619 -10.631 1.00 96.75 88 LYS A O 1
ATOM 690 N N . SER A 1 89 ? -10.268 0.433 -8.899 1.00 95.94 89 SER A N 1
ATOM 691 C CA . SER A 1 89 ? -9.106 0.011 -9.693 1.00 95.94 89 SER A CA 1
ATOM 692 C C . SER A 1 89 ? -9.110 -1.485 -10.041 1.00 95.94 89 SER A C 1
ATOM 694 O O . SER A 1 89 ? -8.214 -1.959 -10.750 1.00 95.94 89 SER A O 1
ATOM 696 N N . GLY A 1 90 ? -10.086 -2.248 -9.534 1.00 96.00 90 GLY A N 1
ATOM 697 C CA . GLY A 1 90 ? -10.156 -3.704 -9.679 1.00 96.00 90 GLY A CA 1
ATOM 698 C C . GLY A 1 90 ? -9.074 -4.453 -8.893 1.00 96.00 90 GLY A C 1
ATOM 699 O O . GLY A 1 90 ? -8.849 -5.635 -9.143 1.00 96.00 90 GLY A O 1
ATOM 700 N N . ALA A 1 91 ? -8.376 -3.786 -7.966 1.00 96.50 91 ALA A N 1
ATOM 701 C CA . ALA A 1 91 ? -7.364 -4.420 -7.118 1.00 96.50 91 ALA A CA 1
ATOM 702 C C . ALA A 1 91 ? -7.975 -5.551 -6.280 1.00 96.50 91 ALA A C 1
ATOM 704 O O . ALA A 1 91 ? -7.436 -6.653 -6.191 1.00 96.50 91 ALA A O 1
ATOM 705 N N . LEU A 1 92 ? -9.173 -5.312 -5.735 1.00 96.38 92 LEU A N 1
ATOM 706 C CA . LEU A 1 92 ? -9.884 -6.314 -4.942 1.00 96.38 92 LEU A CA 1
ATOM 707 C C . LEU A 1 92 ? -10.338 -7.526 -5.761 1.00 96.38 92 LEU A C 1
ATOM 709 O O . LEU A 1 92 ? -10.463 -8.595 -5.171 1.00 96.38 92 LEU A O 1
ATOM 713 N N . ASP A 1 93 ? -10.549 -7.397 -7.074 1.00 95.12 93 ASP A N 1
ATOM 714 C CA . ASP A 1 93 ? -10.860 -8.534 -7.955 1.00 95.12 93 ASP A CA 1
ATOM 715 C C . ASP A 1 93 ? -9.612 -9.374 -8.249 1.00 95.12 93 ASP A C 1
ATOM 717 O O . ASP A 1 93 ? -9.673 -10.601 -8.249 1.00 95.12 93 ASP A O 1
ATOM 721 N N . ARG A 1 94 ? -8.463 -8.718 -8.463 1.00 94.69 94 ARG A N 1
ATOM 722 C CA . ARG A 1 94 ? -7.185 -9.388 -8.768 1.00 94.69 94 ARG A CA 1
ATOM 723 C C . ARG A 1 94 ? -6.507 -9.998 -7.543 1.00 94.69 94 ARG A C 1
ATOM 725 O O . ARG A 1 94 ? -5.605 -10.817 -7.689 1.00 94.69 94 ARG A O 1
ATOM 732 N N . ALA A 1 95 ? -6.909 -9.599 -6.340 1.00 94.88 95 ALA A N 1
ATOM 733 C CA . ALA A 1 95 ? -6.315 -10.108 -5.116 1.00 94.88 95 ALA A CA 1
ATOM 734 C C . ALA A 1 95 ? -6.678 -11.583 -4.861 1.00 94.88 95 ALA A C 1
ATOM 736 O O . ALA A 1 95 ? -7.804 -12.036 -5.086 1.00 94.88 95 ALA A O 1
ATOM 737 N N . HIS A 1 96 ? -5.733 -12.328 -4.302 1.00 93.50 96 HIS A N 1
ATOM 738 C CA . HIS A 1 96 ? -5.905 -13.708 -3.855 1.00 93.50 96 HIS A CA 1
ATOM 739 C C . HIS A 1 96 ? -5.975 -13.762 -2.332 1.00 93.50 96 HIS A C 1
ATOM 741 O O . HIS A 1 96 ? -5.429 -12.893 -1.659 1.00 93.50 96 HIS A O 1
ATOM 747 N N . LYS A 1 97 ? -6.581 -14.807 -1.754 1.00 92.50 97 LYS A N 1
ATOM 748 C CA . LYS A 1 97 ? -6.449 -15.039 -0.305 1.00 92.50 97 LYS A CA 1
ATOM 749 C C . LYS A 1 97 ? -4.970 -15.171 0.062 1.00 92.50 97 LYS A C 1
ATOM 751 O O . LYS A 1 97 ? -4.230 -15.903 -0.603 1.00 92.50 97 LYS A O 1
ATOM 756 N N . THR A 1 98 ? -4.553 -14.484 1.118 1.00 88.00 98 THR A N 1
ATOM 757 C CA . THR A 1 98 ? -3.160 -14.517 1.570 1.00 88.00 98 THR A CA 1
ATOM 758 C C . THR A 1 98 ? -2.720 -15.954 1.874 1.00 88.00 98 THR A C 1
ATOM 760 O O . THR A 1 98 ? -3.483 -16.755 2.412 1.00 88.00 98 THR A O 1
ATOM 763 N N . GLY A 1 99 ? -1.498 -16.309 1.462 1.00 85.06 99 GLY A N 1
ATOM 764 C CA . GLY A 1 99 ? -0.957 -17.672 1.573 1.00 85.06 99 GLY A CA 1
ATOM 765 C C . GLY A 1 99 ? -1.310 -18.617 0.416 1.00 85.06 99 GLY A C 1
ATOM 766 O O . GLY A 1 99 ? -0.771 -19.716 0.364 1.00 85.06 99 GLY A O 1
ATOM 767 N N . LYS A 1 100 ? -2.155 -18.201 -0.540 1.00 83.56 100 LYS A N 1
ATOM 768 C CA . LYS A 1 100 ? -2.459 -18.973 -1.764 1.00 83.56 100 LYS A CA 1
ATOM 769 C C . LYS A 1 100 ? -1.652 -18.547 -2.998 1.00 83.56 100 LYS A C 1
ATOM 771 O O . LYS A 1 100 ? -2.013 -18.899 -4.116 1.00 83.56 100 LYS A O 1
ATOM 776 N N . LEU A 1 101 ? -0.589 -17.765 -2.824 1.00 83.69 101 LEU A N 1
ATOM 777 C CA . LEU A 1 101 ? 0.275 -17.359 -3.934 1.00 83.69 101 LEU A CA 1
ATOM 778 C C . LEU A 1 101 ? 1.244 -18.504 -4.253 1.00 83.69 101 LEU A C 1
ATOM 780 O O . LEU A 1 101 ? 2.178 -18.748 -3.496 1.00 83.69 101 LEU A O 1
ATOM 784 N N . GLU A 1 102 ? 1.008 -19.222 -5.353 1.00 79.50 102 GLU A N 1
ATOM 785 C CA . GLU A 1 102 ? 1.803 -20.409 -5.713 1.00 79.50 102 GLU A CA 1
ATOM 786 C C . GLU A 1 102 ? 3.214 -20.063 -6.204 1.00 79.50 102 GLU A C 1
ATOM 788 O O . GLU A 1 102 ? 4.164 -20.807 -5.956 1.00 79.50 102 GLU A O 1
ATOM 793 N N . LYS A 1 103 ? 3.376 -18.932 -6.901 1.00 87.88 103 LYS A N 1
ATOM 794 C CA . LYS A 1 103 ? 4.672 -18.497 -7.427 1.00 87.88 103 LYS A CA 1
ATOM 795 C C . LYS A 1 103 ? 4.741 -16.982 -7.544 1.00 87.88 103 LYS A C 1
ATOM 797 O O . LYS A 1 103 ? 3.946 -16.374 -8.256 1.00 87.88 103 LYS A O 1
ATOM 802 N N . LEU A 1 104 ? 5.724 -16.387 -6.874 1.00 90.00 104 LEU A N 1
ATOM 803 C CA . LEU A 1 104 ? 6.002 -14.960 -6.986 1.00 90.00 104 LEU A CA 1
ATOM 804 C C . LEU A 1 104 ? 6.963 -14.682 -8.154 1.00 90.00 104 LEU A C 1
ATOM 806 O O . LEU A 1 104 ? 7.881 -15.475 -8.399 1.00 90.00 104 LEU A O 1
ATOM 810 N N . PRO A 1 105 ? 6.778 -13.570 -8.886 1.00 91.31 105 PRO A N 1
ATOM 811 C CA . PRO A 1 105 ? 7.790 -13.057 -9.799 1.00 91.31 105 PRO A CA 1
ATOM 812 C C . PRO A 1 105 ? 9.110 -12.774 -9.075 1.00 91.31 105 PRO A C 1
ATOM 814 O O . PRO A 1 105 ? 9.129 -12.528 -7.870 1.00 91.31 105 PRO A O 1
ATOM 817 N N . ARG A 1 106 ? 10.214 -12.744 -9.833 1.00 91.50 106 ARG A N 1
ATOM 818 C CA . ARG A 1 106 ? 11.555 -12.488 -9.279 1.00 91.50 106 ARG A CA 1
ATOM 819 C C . ARG A 1 106 ? 11.648 -11.154 -8.533 1.00 91.50 106 ARG A C 1
ATOM 821 O O . ARG A 1 106 ? 12.341 -11.074 -7.529 1.00 91.50 106 ARG A O 1
ATOM 828 N N . ALA A 1 107 ? 10.990 -10.127 -9.057 1.00 94.81 107 ALA A N 1
ATOM 829 C CA . ALA A 1 107 ? 10.835 -8.833 -8.418 1.00 94.81 107 ALA A CA 1
ATOM 830 C C . ALA A 1 107 ? 9.360 -8.447 -8.520 1.00 94.81 107 ALA A C 1
ATOM 832 O O . ALA A 1 107 ? 8.769 -8.585 -9.593 1.00 94.81 107 ALA A O 1
ATOM 833 N N . CYS A 1 108 ? 8.758 -8.012 -7.418 1.00 96.19 108 CYS A N 1
ATOM 834 C CA . CYS A 1 108 ? 7.424 -7.426 -7.405 1.00 96.19 108 CYS A CA 1
ATOM 835 C C . CYS A 1 108 ? 7.165 -6.648 -6.114 1.00 96.19 108 CYS A C 1
ATOM 837 O O . CYS A 1 108 ? 7.843 -6.841 -5.107 1.00 96.19 108 CYS A O 1
ATOM 839 N N . TYR A 1 109 ? 6.145 -5.795 -6.136 1.00 97.38 109 TYR A N 1
ATOM 840 C CA . TYR A 1 109 ? 5.471 -5.386 -4.908 1.00 97.38 109 TYR A CA 1
ATOM 841 C C . TYR A 1 109 ? 4.254 -6.275 -4.656 1.00 97.38 109 TYR A C 1
ATOM 843 O O . TYR A 1 109 ? 3.500 -6.594 -5.578 1.00 97.38 109 TYR A O 1
ATOM 851 N N . LEU A 1 110 ? 4.062 -6.641 -3.393 1.00 97.62 110 LEU A N 1
ATOM 852 C CA . LEU A 1 110 ? 2.835 -7.241 -2.890 1.00 97.62 110 LEU A CA 1
ATOM 853 C C . LEU A 1 110 ? 2.001 -6.158 -2.214 1.00 97.62 110 LEU A C 1
ATOM 855 O O . LEU A 1 110 ? 2.515 -5.439 -1.356 1.00 97.62 110 LEU A O 1
ATOM 859 N N . LEU A 1 111 ? 0.730 -6.069 -2.595 1.00 98.38 111 LEU A N 1
ATOM 860 C CA . LEU A 1 111 ? -0.280 -5.247 -1.940 1.00 98.38 111 LEU A CA 1
ATOM 861 C C . LEU A 1 111 ? -1.181 -6.165 -1.125 1.00 98.38 111 LEU A C 1
ATOM 863 O O . LEU A 1 111 ? -2.024 -6.864 -1.685 1.00 98.38 111 LEU A O 1
ATOM 867 N N . ARG A 1 112 ? -1.012 -6.166 0.193 1.00 98.31 112 ARG A N 1
ATOM 868 C CA . ARG A 1 112 ? -1.867 -6.917 1.111 1.00 98.31 112 ARG A CA 1
ATOM 869 C C . ARG A 1 112 ? -2.872 -5.984 1.763 1.00 98.31 112 ARG A C 1
ATOM 871 O O . ARG A 1 112 ? -2.515 -4.893 2.202 1.00 98.31 112 ARG A O 1
ATOM 878 N N . VAL A 1 113 ? -4.120 -6.423 1.843 1.00 98.31 113 VAL A N 1
ATOM 879 C CA . VAL A 1 113 ? -5.220 -5.689 2.465 1.00 98.31 113 VAL A CA 1
ATOM 880 C C . VAL A 1 113 ? -5.906 -6.605 3.467 1.00 98.31 113 VAL A C 1
ATOM 882 O O . VAL A 1 113 ? -6.267 -7.736 3.136 1.00 98.31 113 VAL A O 1
ATOM 885 N N . GLN A 1 114 ? -6.079 -6.108 4.688 1.00 98.12 114 GLN A N 1
ATOM 886 C CA . GLN A 1 114 ? -6.667 -6.848 5.795 1.00 98.12 114 GLN A CA 1
ATOM 887 C C . GLN A 1 114 ? -7.712 -6.004 6.523 1.00 98.12 114 GLN A C 1
ATOM 889 O O . GLN A 1 114 ? -7.495 -4.812 6.726 1.00 98.12 114 GLN A O 1
ATOM 894 N N . ALA A 1 115 ? -8.824 -6.617 6.928 1.00 98.00 115 ALA A N 1
ATOM 895 C CA . ALA A 1 115 ? -9.762 -6.062 7.907 1.00 98.00 115 ALA A CA 1
ATOM 896 C C . ALA A 1 115 ? -10.693 -7.174 8.417 1.00 98.00 115 ALA A C 1
ATOM 898 O O . ALA A 1 115 ? -11.291 -7.893 7.612 1.00 98.00 115 ALA A O 1
ATOM 899 N N . GLY A 1 116 ? -10.861 -7.301 9.735 1.00 96.50 116 GLY A N 1
ATOM 900 C CA . GLY A 1 116 ? -11.576 -8.433 10.330 1.00 96.50 116 GLY A CA 1
ATOM 901 C C . GLY A 1 116 ? -10.983 -9.767 9.860 1.00 96.50 116 GLY A C 1
ATOM 902 O O . GLY A 1 116 ? -9.77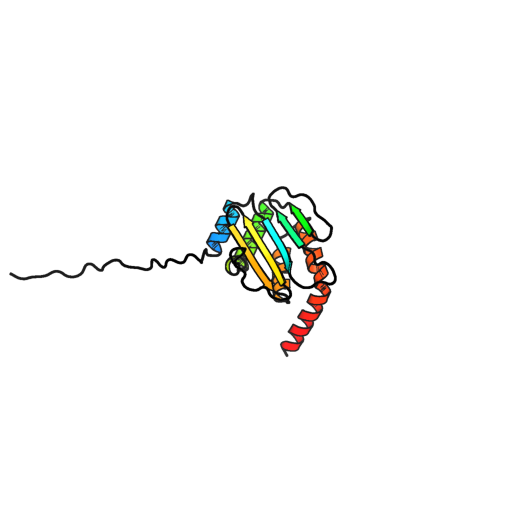2 -9.963 9.937 1.00 96.50 116 GLY A O 1
ATOM 903 N N . ASP A 1 117 ? -11.827 -10.648 9.319 1.00 95.69 117 ASP A N 1
ATOM 904 C CA . ASP A 1 117 ? -11.416 -11.957 8.783 1.00 95.69 117 ASP A CA 1
ATOM 905 C C . ASP A 1 117 ? -10.949 -11.914 7.315 1.00 95.69 117 ASP A C 1
ATOM 907 O O . ASP A 1 117 ? -10.491 -12.923 6.769 1.00 95.69 117 ASP A O 1
ATOM 911 N N . LEU A 1 118 ? -11.081 -10.766 6.640 1.00 96.31 118 LEU A N 1
ATOM 912 C CA . LEU A 1 118 ? -10.633 -10.619 5.259 1.00 96.31 118 LEU A CA 1
ATOM 913 C C . LEU A 1 118 ? -9.122 -10.379 5.234 1.00 96.31 118 LEU A C 1
ATOM 915 O O . LEU A 1 118 ? -8.635 -9.414 5.819 1.00 96.31 118 LEU A O 1
ATOM 919 N N . ASP A 1 119 ? -8.398 -11.224 4.502 1.00 97.19 119 ASP A N 1
ATOM 920 C CA . ASP A 1 119 ? -6.959 -11.097 4.260 1.00 97.19 119 ASP A CA 1
ATOM 921 C C . ASP A 1 119 ? -6.638 -11.510 2.819 1.00 97.19 119 ASP A C 1
ATOM 923 O O . ASP A 1 119 ? -6.679 -12.695 2.457 1.00 97.19 119 ASP A O 1
ATOM 927 N N . VAL A 1 120 ? -6.358 -10.514 1.980 1.00 96.94 120 VAL A N 1
ATOM 928 C CA . VAL A 1 120 ? -6.108 -10.702 0.549 1.00 96.94 120 VAL A CA 1
ATOM 929 C C . VAL A 1 120 ? -4.829 -10.001 0.110 1.00 96.94 120 VAL A C 1
ATOM 931 O O . VAL A 1 120 ? -4.458 -8.964 0.651 1.00 96.94 120 VAL A O 1
ATOM 934 N N . THR A 1 121 ? -4.154 -10.563 -0.890 1.00 97.31 121 THR A N 1
ATOM 935 C CA . THR A 1 121 ? -2.908 -10.047 -1.458 1.00 97.31 121 THR A CA 1
ATOM 936 C C . THR A 1 121 ? -2.980 -10.012 -2.983 1.00 97.31 121 THR A C 1
ATOM 938 O O . THR A 1 121 ? -3.321 -11.011 -3.615 1.00 97.31 121 THR A O 1
ATOM 941 N N . GLU A 1 122 ? -2.612 -8.881 -3.579 1.00 96.19 122 GLU A N 1
ATOM 942 C CA . GLU A 1 122 ? -2.384 -8.710 -5.016 1.00 96.19 122 GLU A CA 1
ATOM 943 C C . GLU A 1 122 ? -0.878 -8.637 -5.308 1.00 96.19 122 GLU A C 1
ATOM 945 O O . GLU A 1 122 ? -0.113 -8.007 -4.573 1.00 96.19 122 GLU A O 1
ATOM 950 N N . ILE A 1 123 ? -0.451 -9.264 -6.406 1.00 96.94 123 ILE A N 1
ATOM 951 C CA . ILE A 1 123 ? 0.895 -9.099 -6.961 1.00 96.94 123 ILE A CA 1
ATOM 952 C C . ILE A 1 123 ? 0.836 -7.947 -7.967 1.00 96.94 123 ILE A C 1
ATOM 954 O O . ILE A 1 123 ? 0.221 -8.091 -9.020 1.00 96.94 123 ILE A O 1
ATOM 958 N N . LEU A 1 124 ? 1.494 -6.824 -7.673 1.00 96.38 124 LEU A N 1
ATOM 959 C CA . LEU A 1 124 ? 1.457 -5.644 -8.550 1.00 96.38 124 LEU A CA 1
ATOM 960 C C . LEU A 1 124 ? 2.395 -5.769 -9.761 1.00 96.38 124 LEU A C 1
ATOM 962 O O . LEU A 1 124 ? 2.241 -5.050 -10.741 1.00 96.38 124 LEU A O 1
ATOM 966 N N . GLY A 1 125 ? 3.374 -6.677 -9.697 1.00 95.69 125 GLY A N 1
ATOM 967 C CA . GLY A 1 125 ? 4.417 -6.823 -10.713 1.00 95.69 125 GLY A CA 1
ATOM 968 C C . GLY A 1 125 ? 5.602 -5.877 -10.499 1.00 95.69 125 GLY A C 1
ATOM 969 O O . GLY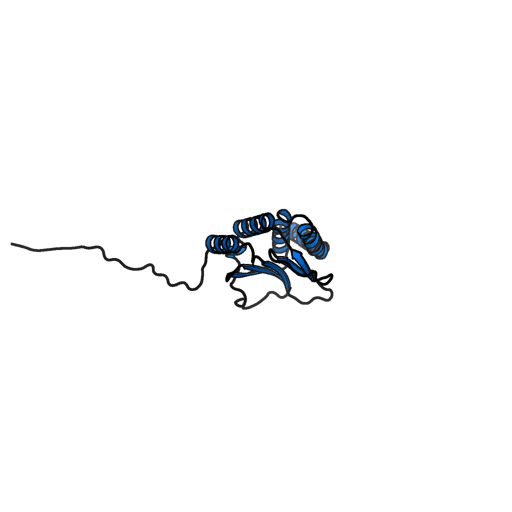 A 1 125 ? 5.819 -5.368 -9.394 1.00 95.69 125 GLY A O 1
ATOM 970 N N . TRP A 1 126 ? 6.408 -5.693 -11.547 1.00 96.44 126 TRP A N 1
ATOM 971 C CA . TRP A 1 126 ? 7.651 -4.909 -11.514 1.00 96.44 126 TRP A CA 1
ATOM 972 C C . TRP A 1 126 ? 7.890 -4.168 -12.826 1.00 96.44 126 TRP A C 1
ATOM 974 O O . TRP A 1 126 ? 8.850 -4.416 -13.554 1.00 96.44 126 TRP A O 1
ATOM 984 N N . ASP A 1 127 ? 6.949 -3.290 -13.145 1.00 96.19 127 ASP A N 1
ATOM 985 C CA . ASP A 1 127 ? 6.920 -2.551 -14.396 1.00 96.19 127 ASP A CA 1
ATOM 986 C C . ASP A 1 127 ? 6.199 -1.199 -14.235 1.00 96.19 127 ASP A C 1
ATOM 988 O O . ASP A 1 127 ? 5.889 -0.729 -13.133 1.00 96.19 127 ASP A O 1
ATOM 992 N N . LEU A 1 128 ? 5.916 -0.555 -15.368 1.00 96.56 128 LEU A N 1
ATOM 993 C CA . LEU A 1 128 ? 5.192 0.708 -15.401 1.00 96.56 128 LEU A CA 1
ATOM 994 C C . LEU A 1 128 ? 3.722 0.579 -14.959 1.00 96.56 128 LEU A C 1
ATOM 996 O O . LEU A 1 128 ? 3.153 1.560 -14.481 1.00 96.56 128 LEU A O 1
ATOM 1000 N N . ALA A 1 129 ? 3.090 -0.590 -15.107 1.00 96.25 129 ALA A N 1
ATOM 1001 C CA . ALA A 1 129 ? 1.715 -0.798 -14.656 1.00 96.25 129 ALA A CA 1
ATOM 1002 C C . ALA A 1 129 ? 1.641 -0.787 -13.124 1.00 96.25 129 ALA A C 1
ATOM 1004 O O . ALA A 1 129 ? 0.784 -0.097 -12.569 1.00 96.25 129 ALA A O 1
ATOM 1005 N N . MET A 1 130 ? 2.599 -1.436 -12.456 1.00 97.12 130 MET A N 1
ATOM 1006 C CA . MET A 1 130 ? 2.765 -1.360 -11.002 1.00 97.12 130 MET A CA 1
ATOM 1007 C C . MET A 1 130 ? 2.899 0.094 -10.525 1.00 97.12 130 MET A C 1
ATOM 1009 O O . MET A 1 130 ? 2.173 0.526 -9.631 1.00 97.12 130 MET A O 1
ATOM 1013 N N . LEU A 1 131 ? 3.763 0.894 -11.161 1.00 97.62 131 LEU A N 1
ATOM 1014 C CA . LEU A 1 131 ? 3.937 2.303 -10.783 1.00 97.62 131 LEU A CA 1
ATOM 1015 C C . LEU A 1 131 ? 2.657 3.125 -10.938 1.00 97.62 131 LEU A C 1
ATOM 1017 O O . LEU A 1 131 ? 2.354 3.945 -10.076 1.00 97.62 131 LEU A O 1
ATOM 1021 N N . ARG A 1 132 ? 1.882 2.887 -12.000 1.00 97.31 132 ARG A N 1
ATOM 1022 C CA . ARG A 1 132 ? 0.590 3.560 -12.203 1.00 97.31 132 ARG A CA 1
ATOM 1023 C C . ARG A 1 132 ? -0.419 3.202 -11.114 1.00 97.31 132 ARG A C 1
ATOM 1025 O O . ARG A 1 132 ? -1.195 4.064 -10.706 1.00 97.31 132 ARG A O 1
ATOM 1032 N N . GLN A 1 133 ? -0.410 1.961 -10.629 1.00 97.81 133 GLN A N 1
ATOM 1033 C CA . GLN A 1 133 ? -1.242 1.562 -9.492 1.00 97.81 133 GLN A CA 1
ATOM 1034 C C . GLN A 1 133 ? -0.811 2.285 -8.208 1.00 97.81 133 GLN A C 1
ATOM 1036 O O . GLN A 1 133 ? -1.665 2.806 -7.490 1.00 97.81 133 GLN A O 1
ATOM 1041 N N . LEU A 1 134 ? 0.497 2.395 -7.951 1.00 98.25 134 LEU A N 1
ATOM 1042 C CA . LEU A 1 134 ? 1.016 3.153 -6.808 1.00 98.25 134 LEU A CA 1
ATOM 1043 C C . LEU A 1 134 ? 0.685 4.650 -6.899 1.00 98.25 134 LEU A C 1
ATOM 1045 O O . LEU A 1 134 ? 0.304 5.237 -5.890 1.00 98.25 134 LEU A O 1
ATOM 1049 N N . ASP A 1 135 ? 0.758 5.256 -8.089 1.00 98.31 135 ASP A N 1
ATOM 1050 C CA . ASP A 1 135 ? 0.347 6.651 -8.314 1.00 98.31 135 ASP A CA 1
ATOM 1051 C C . ASP A 1 135 ? -1.152 6.849 -8.038 1.00 98.31 135 ASP A C 1
ATOM 1053 O O . ASP A 1 135 ? -1.560 7.834 -7.418 1.00 98.31 135 ASP A O 1
ATOM 1057 N N . GLY A 1 136 ? -1.981 5.890 -8.463 1.00 98.19 136 GLY A N 1
ATOM 1058 C CA . GLY A 1 136 ? -3.415 5.884 -8.186 1.00 98.19 136 GLY A CA 1
ATOM 1059 C C . GLY A 1 136 ? -3.715 5.843 -6.688 1.00 98.19 136 GLY A C 1
ATOM 1060 O O . GLY A 1 136 ? -4.518 6.641 -6.200 1.00 98.19 136 GLY A O 1
ATOM 1061 N N . LEU A 1 137 ? -3.028 4.967 -5.952 1.00 98.38 137 LEU A N 1
ATOM 1062 C CA . LEU A 1 137 ? -3.153 4.891 -4.500 1.00 98.38 137 LEU A CA 1
ATOM 1063 C C . LEU A 1 137 ? -2.626 6.171 -3.838 1.00 98.38 137 LEU A C 1
ATOM 1065 O O . LEU A 1 137 ? -3.276 6.723 -2.956 1.00 98.38 137 LEU A O 1
ATOM 1069 N N . ARG A 1 138 ? -1.492 6.705 -4.301 1.00 98.56 138 ARG A N 1
ATOM 1070 C CA . ARG A 1 138 ? -0.921 7.963 -3.808 1.00 98.56 138 ARG A CA 1
ATOM 1071 C C . ARG A 1 138 ? -1.901 9.133 -3.910 1.00 98.56 138 ARG A C 1
ATOM 1073 O O . ARG A 1 138 ? -1.909 9.980 -3.016 1.00 98.56 138 ARG A O 1
ATOM 1080 N N . ALA A 1 139 ? -2.722 9.188 -4.956 1.00 98.50 139 ALA A N 1
ATOM 1081 C CA . ALA A 1 139 ? -3.674 10.275 -5.176 1.00 98.50 139 ALA A CA 1
ATOM 1082 C C . ALA A 1 139 ? -4.778 10.369 -4.105 1.00 98.50 139 ALA A C 1
ATOM 1084 O O . ALA A 1 139 ? -5.354 11.442 -3.934 1.00 98.50 139 ALA A O 1
ATOM 1085 N N . VAL A 1 140 ? -5.066 9.281 -3.377 1.00 98.38 140 VAL A N 1
ATOM 1086 C CA . VAL A 1 140 ? -6.074 9.270 -2.298 1.00 98.38 140 VAL A CA 1
ATOM 1087 C C . VAL A 1 140 ? -5.476 9.399 -0.894 1.00 98.38 140 VAL A C 1
ATOM 1089 O O . VAL A 1 140 ? -6.213 9.562 0.078 1.00 98.38 140 VAL A O 1
ATOM 1092 N N . LEU A 1 141 ? -4.146 9.358 -0.771 1.00 98.50 141 LEU A N 1
ATOM 1093 C CA . LEU A 1 141 ? -3.448 9.533 0.502 1.00 98.50 141 LEU A CA 1
ATOM 1094 C C . LEU A 1 141 ? -3.220 11.012 0.816 1.00 98.50 141 LEU A C 1
ATOM 1096 O O . LEU A 1 141 ? -3.001 11.836 -0.073 1.00 98.50 141 LEU A O 1
ATOM 1100 N N . GLN A 1 142 ? -3.204 11.335 2.108 1.00 98.19 142 GLN A N 1
ATOM 1101 C CA . GLN A 1 142 ? -2.941 12.681 2.620 1.00 98.19 142 GLN A CA 1
ATOM 1102 C C . GLN A 1 142 ? -1.944 12.625 3.786 1.00 98.19 142 GLN A C 1
ATOM 1104 O O . GLN A 1 142 ? -1.716 11.565 4.373 1.00 98.19 142 GLN A O 1
ATOM 1109 N N . GLY A 1 143 ? -1.352 13.770 4.133 1.00 97.62 143 GLY A N 1
ATOM 1110 C CA . GLY A 1 143 ? -0.472 13.902 5.298 1.00 97.62 143 GLY A CA 1
ATOM 1111 C C . GLY A 1 143 ? 0.736 12.959 5.270 1.00 97.62 143 GLY A C 1
ATOM 1112 O O . GLY A 1 143 ? 1.391 12.790 4.243 1.00 97.62 143 GLY A O 1
ATOM 1113 N N . GLU A 1 144 ? 1.039 12.332 6.408 1.00 96.62 144 GLU A N 1
ATOM 1114 C CA . GLU A 1 144 ? 2.199 11.442 6.545 1.00 96.62 144 GLU A CA 1
ATOM 1115 C C . GLU A 1 144 ? 2.122 10.196 5.64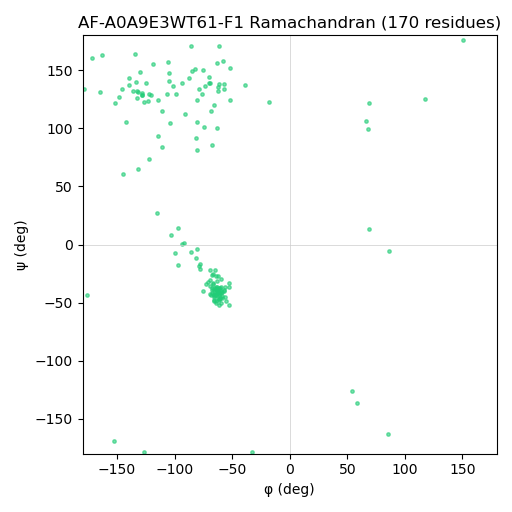5 1.00 96.62 144 GLU A C 1
ATOM 1117 O O . GLU A 1 144 ? 3.156 9.715 5.169 1.00 96.62 144 GLU A O 1
ATOM 1122 N N . ALA A 1 145 ? 0.916 9.692 5.366 1.00 97.81 145 ALA A N 1
ATOM 1123 C CA . ALA A 1 145 ? 0.721 8.549 4.478 1.00 97.81 145 ALA A CA 1
ATOM 1124 C C . ALA A 1 145 ? 1.132 8.895 3.040 1.00 97.81 145 ALA A C 1
ATOM 1126 O O . ALA A 1 145 ? 1.859 8.133 2.402 1.00 97.81 145 ALA A O 1
ATOM 1127 N N . ALA A 1 146 ? 0.739 10.082 2.566 1.00 98.44 146 ALA A N 1
ATOM 1128 C CA . ALA A 1 146 ? 1.153 10.616 1.271 1.00 98.44 146 ALA A CA 1
ATOM 1129 C C . ALA A 1 146 ? 2.676 10.772 1.184 1.00 98.44 146 ALA A C 1
ATOM 1131 O O . ALA A 1 146 ? 3.291 10.235 0.266 1.00 98.44 146 ALA A O 1
ATOM 1132 N N . THR A 1 147 ? 3.294 11.412 2.181 1.00 97.62 147 THR A N 1
ATOM 1133 C CA . THR A 1 147 ? 4.755 11.583 2.239 1.00 97.62 147 THR A CA 1
ATOM 1134 C C . THR A 1 147 ? 5.490 10.241 2.248 1.00 97.62 147 THR A C 1
ATOM 1136 O O . THR A 1 147 ? 6.505 10.076 1.574 1.00 97.62 147 THR A O 1
ATOM 1139 N N . SER A 1 148 ? 4.986 9.253 2.992 1.00 96.88 148 SER A N 1
ATOM 1140 C CA . SER A 1 148 ? 5.614 7.928 3.058 1.00 96.88 148 SER A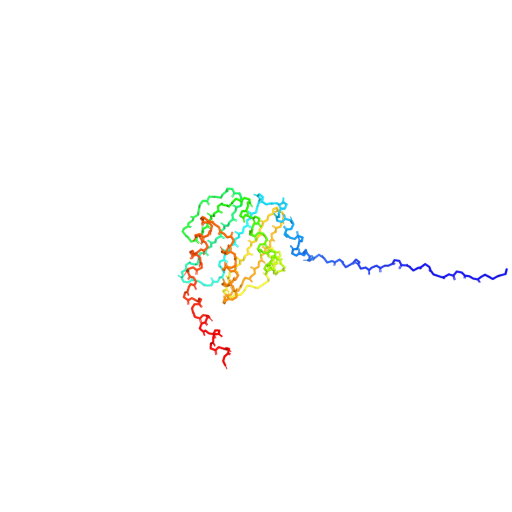 CA 1
ATOM 1141 C C . SER A 1 148 ? 5.492 7.165 1.735 1.00 96.88 148 SER A C 1
ATOM 1143 O O . SER A 1 148 ? 6.435 6.482 1.337 1.00 96.88 148 SER A O 1
ATOM 1145 N N . MET A 1 149 ? 4.377 7.327 1.019 1.00 98.06 149 MET A N 1
ATOM 1146 C CA . MET A 1 149 ? 4.216 6.805 -0.338 1.00 98.06 149 MET A CA 1
ATOM 1147 C C . MET A 1 149 ? 5.131 7.523 -1.346 1.00 98.06 149 MET A C 1
ATOM 1149 O O . MET A 1 149 ? 5.730 6.865 -2.194 1.00 98.06 149 MET A O 1
ATOM 1153 N N . ASP A 1 150 ? 5.311 8.842 -1.227 1.00 97.88 150 ASP A N 1
ATOM 1154 C CA . ASP A 1 150 ? 6.222 9.611 -2.088 1.00 97.88 150 ASP A CA 1
ATOM 1155 C C . ASP A 1 150 ? 7.674 9.137 -1.960 1.00 97.88 150 ASP A C 1
ATOM 1157 O O . ASP A 1 150 ? 8.387 9.056 -2.959 1.00 97.88 150 ASP A O 1
ATOM 1161 N N . LEU A 1 151 ? 8.115 8.759 -0.756 1.00 95.56 151 LEU A N 1
ATOM 1162 C CA . LEU A 1 151 ? 9.442 8.166 -0.551 1.00 95.56 151 LEU A CA 1
ATOM 1163 C C . LEU A 1 151 ? 9.589 6.819 -1.272 1.00 95.56 151 LEU A C 1
ATOM 1165 O O . LEU A 1 151 ? 10.610 6.573 -1.923 1.00 95.56 151 LEU A O 1
ATOM 1169 N N . LEU A 1 152 ? 8.564 5.963 -1.185 1.00 95.94 152 LEU A N 1
ATOM 1170 C CA . LEU A 1 152 ? 8.534 4.674 -1.876 1.00 95.94 152 LEU A CA 1
ATOM 1171 C C . LEU A 1 152 ? 8.599 4.873 -3.395 1.00 95.94 152 LEU A C 1
ATOM 1173 O O . LEU A 1 152 ? 9.484 4.319 -4.046 1.00 95.94 152 LEU A O 1
ATOM 1177 N N . ILE A 1 153 ? 7.727 5.710 -3.961 1.00 97.06 153 ILE A N 1
ATOM 1178 C CA . ILE A 1 15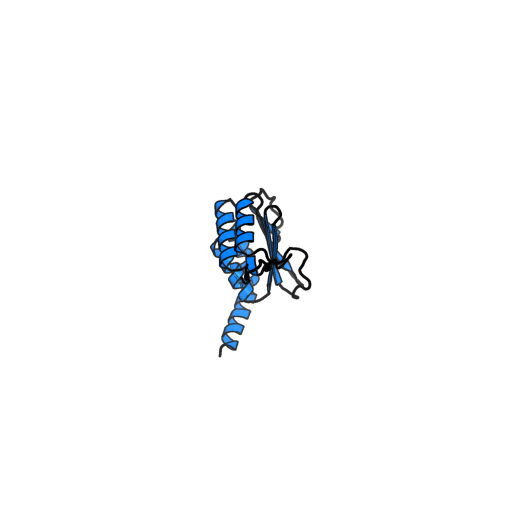3 ? 7.693 5.979 -5.407 1.00 97.06 153 ILE A CA 1
ATOM 1179 C C . ILE A 1 153 ? 8.975 6.689 -5.863 1.00 97.06 153 ILE A C 1
ATOM 1181 O O . ILE A 1 153 ? 9.535 6.357 -6.910 1.00 97.06 153 ILE A O 1
ATOM 1185 N N . GLY A 1 154 ? 9.494 7.623 -5.065 1.00 96.44 154 GLY A N 1
ATOM 1186 C CA . GLY A 1 154 ? 10.736 8.342 -5.340 1.00 96.44 154 GLY A CA 1
ATOM 1187 C C . GLY A 1 154 ? 11.938 7.406 -5.463 1.00 96.44 154 GLY A C 1
ATOM 1188 O O . GLY A 1 154 ? 12.780 7.591 -6.348 1.00 96.44 154 GLY A O 1
ATOM 1189 N N . ARG A 1 155 ? 11.982 6.335 -4.659 1.00 94.81 155 ARG A N 1
ATOM 1190 C CA . ARG A 1 155 ? 13.005 5.284 -4.770 1.00 94.81 155 ARG A CA 1
ATOM 1191 C C . ARG A 1 155 ? 12.966 4.551 -6.114 1.00 94.81 155 ARG A C 1
ATOM 1193 O O . ARG A 1 155 ? 14.005 4.080 -6.569 1.00 94.81 155 ARG A O 1
ATOM 1200 N N . LEU A 1 156 ? 11.801 4.496 -6.755 1.00 95.31 156 LEU A N 1
ATOM 1201 C CA . LEU A 1 156 ? 11.577 3.852 -8.051 1.00 95.31 156 LEU A CA 1
ATOM 1202 C C . LEU A 1 156 ? 11.734 4.814 -9.242 1.00 95.31 156 LEU A C 1
ATOM 1204 O O . LEU A 1 156 ? 11.577 4.396 -10.386 1.00 95.31 156 LEU A O 1
ATOM 1208 N N . SER A 1 157 ? 12.068 6.089 -9.014 1.00 95.12 157 SER A N 1
ATOM 1209 C CA . SER A 1 157 ? 12.132 7.118 -10.068 1.00 95.12 157 SER A CA 1
ATOM 1210 C C . SER A 1 157 ? 13.077 6.774 -11.228 1.00 95.12 157 SER A C 1
ATOM 1212 O O . SER A 1 157 ? 12.724 6.984 -12.387 1.00 95.12 157 SER A O 1
ATOM 1214 N N . GLY A 1 158 ? 14.246 6.190 -10.944 1.00 95.44 158 GLY A N 1
ATOM 1215 C CA . GLY A 1 158 ? 15.176 5.737 -11.985 1.00 95.44 158 GLY A CA 1
ATOM 1216 C C . GLY A 1 158 ? 14.600 4.610 -12.851 1.00 95.44 158 GLY A C 1
ATOM 1217 O O . GLY A 1 158 ? 14.741 4.637 -14.072 1.00 95.44 158 GLY A O 1
ATOM 1218 N N . LEU A 1 159 ? 13.892 3.656 -12.233 1.00 94.81 159 LEU A N 1
ATOM 1219 C CA . LEU A 1 159 ? 13.211 2.567 -12.945 1.00 94.81 159 LEU A CA 1
ATOM 1220 C C . LEU A 1 159 ? 12.049 3.097 -13.785 1.00 94.81 159 LEU A C 1
ATOM 1222 O O . LEU A 1 159 ? 11.918 2.722 -14.946 1.00 94.81 159 LEU A O 1
ATOM 1226 N N . ARG A 1 160 ? 11.267 4.037 -13.239 1.00 97.38 160 ARG A N 1
ATOM 1227 C CA . ARG A 1 160 ? 10.189 4.719 -13.964 1.00 97.38 160 ARG A CA 1
ATOM 1228 C C . ARG A 1 160 ? 10.688 5.317 -15.277 1.00 97.38 160 ARG A C 1
ATOM 1230 O O . ARG A 1 160 ? 10.124 5.025 -16.325 1.00 97.38 160 ARG A O 1
ATOM 1237 N N . GLN A 1 161 ? 11.761 6.109 -15.229 1.00 97.56 161 GLN A N 1
ATOM 1238 C CA . GLN A 1 161 ? 12.319 6.755 -16.421 1.00 97.56 161 GLN A CA 1
ATOM 1239 C C . GLN A 1 161 ? 12.765 5.735 -17.476 1.00 97.56 161 GLN A C 1
ATOM 1241 O O . GLN A 1 161 ? 12.548 5.948 -18.673 1.00 97.56 161 GLN A O 1
ATOM 1246 N N . ALA A 1 162 ? 13.375 4.628 -17.041 1.00 96.62 162 ALA A N 1
ATOM 1247 C CA . ALA A 1 162 ? 13.785 3.549 -17.930 1.00 96.62 162 ALA A CA 1
ATOM 1248 C C . ALA A 1 162 ? 12.573 2.884 -18.605 1.00 96.62 162 ALA A C 1
ATOM 1250 O O . ALA A 1 162 ? 12.528 2.813 -19.833 1.00 96.62 162 ALA A O 1
ATOM 1251 N N . TRP A 1 163 ? 11.559 2.492 -17.829 1.00 96.88 163 TRP A N 1
ATOM 1252 C CA . TRP A 1 163 ? 10.354 1.839 -18.351 1.00 96.88 163 TRP A CA 1
ATOM 1253 C C . TRP A 1 163 ? 9.513 2.758 -19.245 1.00 96.88 163 TRP A C 1
ATOM 1255 O O . TRP A 1 163 ? 8.995 2.327 -20.270 1.00 96.88 163 TRP A O 1
ATOM 1265 N N . GLU A 1 164 ? 9.406 4.048 -18.924 1.00 96.56 164 GLU A N 1
ATOM 1266 C CA . GLU A 1 164 ? 8.728 5.029 -19.783 1.00 96.56 164 GLU A CA 1
ATOM 1267 C C . GLU A 1 164 ? 9.470 5.263 -21.102 1.00 96.56 164 GLU A C 1
ATOM 1269 O O . GLU A 1 164 ? 8.856 5.537 -22.137 1.00 96.56 164 GLU A O 1
ATOM 1274 N N . LYS A 1 165 ? 10.806 5.200 -21.094 1.00 96.50 165 LYS A N 1
ATOM 1275 C CA . LYS A 1 165 ? 11.601 5.257 -22.324 1.00 96.50 165 LYS A CA 1
ATOM 1276 C C . LYS A 1 165 ? 11.347 4.019 -23.186 1.00 96.50 165 LYS A C 1
ATOM 1278 O O . LYS A 1 165 ? 11.060 4.177 -24.367 1.00 96.50 165 LYS A O 1
ATOM 1283 N N . GLU A 1 166 ? 11.396 2.832 -22.591 1.00 95.19 166 GLU A N 1
ATOM 1284 C CA . GLU A 1 166 ? 11.157 1.554 -23.271 1.00 95.19 166 GLU A CA 1
ATOM 1285 C C . GLU A 1 166 ? 9.741 1.450 -23.864 1.00 95.19 166 GLU A C 1
ATOM 1287 O O . GLU A 1 166 ? 9.566 1.042 -25.016 1.00 95.19 166 GLU A O 1
ATOM 1292 N N . ALA A 1 167 ? 8.724 1.891 -23.120 1.00 94.00 167 ALA A N 1
ATOM 1293 C CA . ALA A 1 167 ? 7.341 1.910 -23.591 1.00 94.00 167 ALA A CA 1
ATOM 1294 C C . ALA A 1 167 ? 7.151 2.836 -24.806 1.00 94.00 167 ALA A C 1
ATOM 1296 O O . ALA A 1 167 ? 6.396 2.506 -25.717 1.00 94.00 167 ALA A O 1
ATOM 1297 N N . ARG A 1 168 ? 7.857 3.977 -24.851 1.00 94.94 168 ARG A N 1
ATOM 1298 C CA . ARG A 1 168 ? 7.826 4.894 -26.004 1.00 94.94 168 ARG A CA 1
ATOM 1299 C C . ARG A 1 168 ? 8.486 4.287 -27.234 1.00 94.94 168 ARG A C 1
ATOM 1301 O O . ARG A 1 168 ? 7.945 4.410 -28.326 1.00 94.94 168 ARG A O 1
ATOM 1308 N N . THR A 1 169 ? 9.634 3.636 -27.061 1.00 94.19 169 THR A N 1
ATOM 1309 C CA . THR A 1 169 ? 10.354 3.016 -28.182 1.00 94.19 169 THR A CA 1
ATOM 1310 C C . THR A 1 169 ? 9.624 1.805 -28.751 1.00 94.19 169 THR A C 1
ATOM 1312 O O . THR A 1 169 ? 9.733 1.559 -29.941 1.00 94.19 169 THR A O 1
ATOM 1315 N N . SER A 1 170 ? 8.864 1.076 -27.931 1.00 89.56 170 SER A N 1
ATOM 1316 C CA . SER A 1 170 ? 8.128 -0.123 -28.367 1.00 89.56 170 SER A CA 1
ATOM 1317 C C . SER A 1 170 ? 6.793 0.183 -29.060 1.00 89.56 170 SER A C 1
ATOM 1319 O O . SER A 1 170 ? 6.172 -0.716 -29.614 1.00 89.56 170 SER A O 1
ATOM 1321 N N . ALA A 1 171 ? 6.322 1.432 -28.997 1.00 83.25 171 ALA A N 1
ATOM 1322 C CA . ALA A 1 171 ? 5.071 1.875 -29.616 1.00 83.25 171 ALA A CA 1
ATOM 1323 C C . ALA A 1 171 ? 5.258 2.463 -31.030 1.00 83.25 171 ALA A C 1
ATOM 1325 O O . ALA A 1 171 ? 4.284 2.927 -31.623 1.00 83.25 171 ALA A O 1
ATOM 1326 N N . THR A 1 172 ? 6.497 2.498 -31.529 1.00 66.81 172 THR A N 1
ATOM 1327 C CA . THR A 1 172 ? 6.871 2.985 -32.869 1.00 66.81 172 THR A CA 1
ATOM 1328 C C . THR A 1 172 ? 7.148 1.802 -33.783 1.00 66.81 172 THR A C 1
ATOM 1330 O O . THR A 1 172 ? 6.732 1.870 -34.958 1.00 66.81 172 THR A O 1
#

Mean predicted aligned error: 7.74 Å

Secondary structure (DSSP, 8-state):
------------------TT---HHHHHHHHHHTGGG-EEEEEEEE--SSPPPEEEEESS------SSEEEEE--HHHHHHHHHHHHHTTHHHH-EETT------SEEEEEEEEETTEEEEEEEESSHHHHHHHHHHHTT--HHHHHHHHHHHHHTHHHHHHHHHHHHHTT-

Nearest PDB structures (foldseek):
  8wi9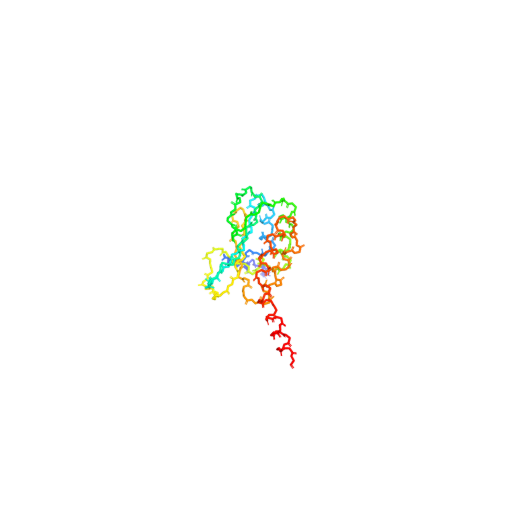-assembly1_w  TM=2.133E-01  e=3.849E+00  Mycolicibacterium smegmatis MC2 155
  7wkk-assembly1_m  TM=2.386E-01  e=8.118E+00  Xenopus laevis
  9asm-assembly1_B  TM=2.201E-01  e=6.092E+00  Homo sapiens

Sequence (172 aa):
MKTTAIAVLVLLLCVAAAWGDESADQRARALRANVKTFRLELAYHGDQDKPFYQLTLSAEPIKPSDAFSRRVQIDEPQTLAIIDHLAKSGALDRAHKTGKLEKLPRACYLLRVQAGDLDVTEILGWDLAMLRQLDGLRAVLQGEAATSMDLLIGRLSGLRQAWEKEARTSAT